Protein AF-A0A918A9Z8-F1 (afdb_monomer)

Radius of gyration: 21.22 Å; Cα contacts (8 Å, |Δi|>4): 107; chains: 1; bounding box: 54×33×70 Å

pLDDT: mean 83.81, std 17.29, range [37.06, 98.44]

Solvent-accessible surface area (backbone atoms only — not comparable to full-atom values): 8402 Å² total; per-residue (Å²): 144,80,78,85,82,82,78,81,80,80,78,70,88,87,60,79,80,64,92,53,77,85,45,96,81,36,72,65,77,75,70,57,82,80,77,78,62,64,67,61,51,75,66,58,36,53,48,42,51,51,51,47,52,50,50,55,53,38,43,72,65,36,41,85,75,62,39,54,30,38,40,44,81,37,87,88,82,73,46,76,46,64,33,41,55,70,55,48,50,47,22,39,52,34,24,65,76,56,30,40,61,62,92,71,80,77,65,84,81,72,63,71,89,36,38,41,41,65,69,54,44,52,55,51,50,53,52,52,51,58,52,62,77,74,108

Structure (mmCIF, N/CA/C/O backbone):
data_AF-A0A918A9Z8-F1
#
_entry.id   AF-A0A918A9Z8-F1
#
loop_
_atom_site.group_PDB
_atom_site.id
_atom_site.type_symbol
_atom_site.label_atom_id
_atom_site.label_alt_id
_atom_site.label_comp_id
_atom_site.label_asym_id
_atom_site.label_entity_id
_atom_site.label_seq_id
_atom_site.pdbx_PDB_ins_code
_atom_site.Cartn_x
_atom_site.Cartn_y
_atom_site.Cartn_z
_atom_site.occupancy
_atom_site.B_iso_or_equiv
_atom_site.auth_seq_id
_atom_site.auth_comp_id
_atom_site.auth_asym_id
_atom_site.auth_atom_id
_atom_site.pdbx_PDB_model_num
ATOM 1 N N . MET A 1 1 ? 37.458 -5.569 -40.915 1.00 38.88 1 MET A N 1
ATOM 2 C CA . MET A 1 1 ? 37.966 -5.811 -39.551 1.00 38.88 1 MET A CA 1
ATOM 3 C C . MET A 1 1 ? 36.901 -5.364 -38.562 1.00 38.88 1 MET A C 1
ATOM 5 O O . MET A 1 1 ? 36.972 -4.251 -38.070 1.00 38.88 1 MET A O 1
ATOM 9 N N . THR A 1 2 ? 35.889 -6.204 -38.338 1.00 46.00 2 THR A N 1
ATOM 10 C CA . THR A 1 2 ? 35.004 -6.202 -37.157 1.00 46.00 2 THR A CA 1
ATOM 11 C C . THR A 1 2 ? 34.218 -7.513 -37.188 1.00 46.00 2 THR A C 1
ATOM 13 O O . THR A 1 2 ? 33.838 -7.947 -38.276 1.00 46.00 2 THR A O 1
ATOM 16 N N . PRO A 1 3 ? 33.921 -8.106 -36.031 1.00 37.22 3 PRO A N 1
ATOM 17 C CA . PRO A 1 3 ? 32.579 -8.618 -35.836 1.00 37.22 3 PRO A CA 1
ATOM 18 C C . PRO A 1 3 ? 31.923 -7.911 -34.652 1.00 37.22 3 PRO A C 1
ATOM 20 O O . PRO A 1 3 ? 32.518 -7.749 -33.586 1.00 37.22 3 PRO A O 1
ATOM 23 N N . LEU A 1 4 ? 30.694 -7.462 -34.895 1.00 41.94 4 LEU A N 1
ATOM 24 C CA . LEU A 1 4 ? 29.767 -6.985 -33.882 1.00 41.94 4 LEU A CA 1
ATOM 25 C C . LEU A 1 4 ? 29.498 -8.123 -32.895 1.00 41.94 4 LEU A C 1
ATOM 27 O O . LEU A 1 4 ? 29.273 -9.271 -33.279 1.00 41.94 4 LEU A O 1
ATOM 31 N N . ARG A 1 5 ? 29.591 -7.786 -31.613 1.00 37.41 5 ARG A N 1
ATOM 32 C CA . ARG A 1 5 ? 29.413 -8.697 -30.490 1.00 37.41 5 ARG A CA 1
ATOM 33 C C . ARG A 1 5 ? 27.921 -9.022 -30.380 1.00 37.41 5 ARG A C 1
ATOM 35 O O . ARG A 1 5 ? 27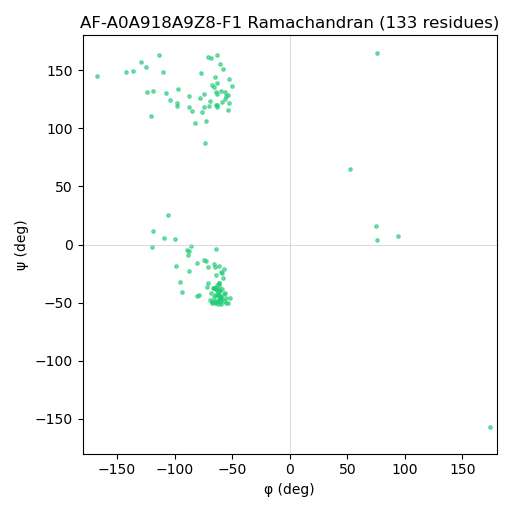.142 -8.172 -29.971 1.00 37.41 5 ARG A O 1
ATOM 42 N N . SER A 1 6 ? 27.537 -10.231 -30.778 1.00 37.44 6 SER A N 1
ATOM 43 C CA . SER A 1 6 ? 26.240 -10.808 -30.421 1.00 37.44 6 SER A CA 1
ATOM 44 C C . SER A 1 6 ? 26.274 -11.127 -28.926 1.00 37.44 6 SER A C 1
ATOM 46 O O . SER A 1 6 ? 27.137 -11.884 -28.473 1.00 37.44 6 SER A O 1
ATOM 48 N N . TYR A 1 7 ? 25.387 -10.501 -28.159 1.00 39.53 7 TYR A N 1
ATOM 49 C CA . TYR A 1 7 ? 25.057 -10.945 -26.812 1.00 39.53 7 TYR A CA 1
ATOM 50 C C . TYR A 1 7 ? 23.776 -11.763 -26.908 1.00 39.53 7 TYR A C 1
ATOM 52 O O . TYR A 1 7 ? 22.771 -11.292 -27.426 1.00 39.53 7 TYR A O 1
ATOM 60 N N . GLY A 1 8 ? 23.883 -13.027 -26.504 1.00 37.06 8 GLY A N 1
ATOM 61 C CA . GLY A 1 8 ? 22.821 -14.013 -26.607 1.00 37.06 8 GLY A CA 1
ATOM 62 C C . GLY A 1 8 ? 21.724 -13.784 -25.577 1.00 37.06 8 GLY A C 1
ATOM 63 O O . GLY A 1 8 ? 22.005 -13.705 -24.380 1.00 37.06 8 GLY A O 1
ATOM 64 N N . 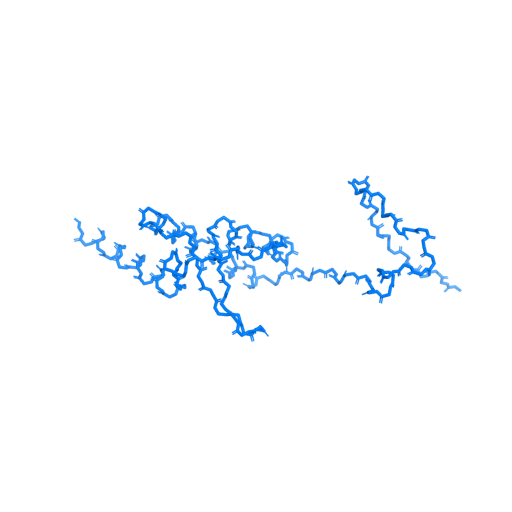GLY A 1 9 ? 20.483 -13.754 -26.060 1.00 38.50 9 GLY A N 1
ATOM 65 C CA . GLY A 1 9 ? 19.305 -14.027 -25.251 1.00 38.50 9 GLY A CA 1
ATOM 66 C C . GLY A 1 9 ? 19.363 -15.471 -24.756 1.00 38.50 9 GLY A C 1
ATOM 67 O O . GLY A 1 9 ? 19.634 -16.400 -25.523 1.00 38.50 9 GLY A O 1
ATOM 68 N N . LYS A 1 10 ? 19.182 -15.662 -23.450 1.00 42.16 10 LYS A N 1
ATOM 69 C CA . LYS A 1 10 ? 19.026 -16.994 -22.868 1.00 42.16 10 LYS A CA 1
ATOM 70 C C . LYS A 1 10 ? 17.683 -17.552 -23.329 1.00 42.16 10 LYS A C 1
ATOM 72 O O . LYS A 1 10 ? 16.651 -16.933 -23.099 1.00 42.16 10 LYS A O 1
ATOM 77 N N . VAL A 1 11 ? 17.712 -18.719 -23.963 1.00 49.12 11 VAL A N 1
ATOM 78 C CA . VAL A 1 11 ? 16.507 -19.490 -24.275 1.00 49.12 11 VAL A CA 1
ATOM 79 C C . VAL A 1 11 ? 15.866 -19.885 -22.944 1.00 49.12 11 VAL A C 1
ATOM 81 O O . VAL A 1 11 ? 16.512 -20.523 -22.115 1.00 49.12 11 VAL A O 1
ATOM 84 N N . LEU A 1 12 ? 14.625 -19.461 -22.705 1.00 54.59 12 LEU A N 1
ATOM 85 C CA . LEU A 1 12 ? 13.837 -19.885 -21.549 1.00 54.59 12 LEU A CA 1
ATOM 86 C C . LEU A 1 12 ? 13.384 -21.334 -21.801 1.00 54.59 12 LEU A C 1
ATOM 88 O O . LEU A 1 12 ? 12.331 -21.574 -22.379 1.00 54.59 12 LEU A O 1
ATOM 92 N N . GLU A 1 13 ? 14.226 -22.299 -21.427 1.00 52.09 13 GLU A N 1
ATOM 93 C CA . GLU A 1 13 ? 14.089 -23.734 -21.746 1.00 52.09 13 GLU A CA 1
ATOM 94 C C . GLU A 1 13 ? 12.845 -24.433 -21.146 1.00 52.09 13 GLU A C 1
ATOM 96 O O . GLU A 1 13 ? 12.614 -25.598 -21.459 1.00 52.09 13 GLU A O 1
ATOM 101 N N . ASP A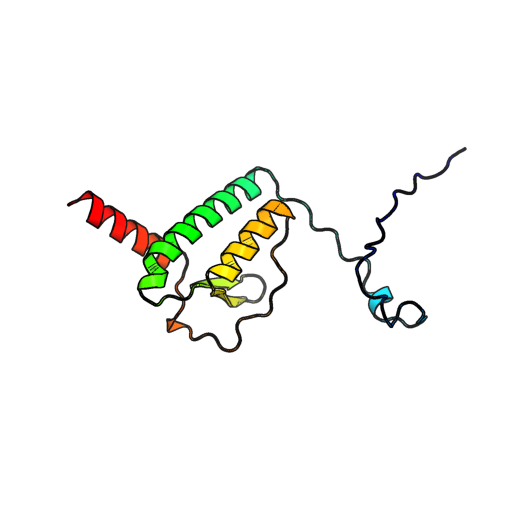 1 14 ? 12.031 -23.748 -20.334 1.00 57.22 14 ASP A N 1
ATOM 102 C CA . ASP A 1 14 ? 10.889 -24.332 -19.600 1.00 57.22 14 ASP A CA 1
ATOM 103 C C . ASP A 1 14 ? 9.519 -23.721 -19.967 1.00 57.22 14 ASP A C 1
ATOM 105 O O . ASP A 1 14 ? 8.516 -23.944 -19.291 1.00 57.22 14 ASP A O 1
ATOM 109 N N . VAL A 1 15 ? 9.450 -22.931 -21.045 1.00 66.69 15 VAL A N 1
ATOM 110 C CA . VAL A 1 15 ? 8.179 -22.386 -21.551 1.00 66.69 15 VAL A CA 1
ATOM 111 C C . VAL A 1 15 ? 7.674 -23.274 -22.694 1.00 66.69 15 VAL A C 1
ATOM 113 O O . VAL A 1 15 ? 8.464 -23.630 -23.576 1.00 66.69 15 VAL A O 1
ATOM 116 N N . PRO A 1 16 ? 6.377 -23.650 -22.722 1.00 80.81 16 PRO A N 1
ATOM 117 C CA . PRO A 1 16 ? 5.790 -24.323 -23.874 1.00 80.81 16 PRO A CA 1
ATOM 118 C C . PRO A 1 16 ? 6.110 -23.565 -25.162 1.00 80.81 16 PRO A C 1
ATOM 120 O O . PRO A 1 16 ? 6.015 -22.339 -25.198 1.00 80.81 16 PRO A O 1
ATOM 123 N N . ARG A 1 17 ? 6.490 -24.297 -26.219 1.00 79.88 17 ARG A N 1
ATOM 124 C CA . ARG A 1 17 ? 6.751 -23.695 -27.532 1.00 79.88 17 ARG A CA 1
ATOM 125 C C . ARG A 1 17 ? 5.532 -22.879 -27.951 1.00 79.88 17 ARG A C 1
ATOM 127 O O . ARG A 1 17 ? 4.422 -23.414 -27.952 1.00 79.88 17 ARG A O 1
ATOM 134 N N . ASP A 1 18 ? 5.772 -21.627 -28.326 1.00 77.88 18 ASP A N 1
ATOM 135 C CA . ASP A 1 18 ? 4.742 -20.745 -28.860 1.00 77.88 18 ASP A CA 1
ATOM 136 C C . ASP A 1 18 ? 4.026 -21.439 -30.039 1.00 77.88 18 ASP A C 1
ATOM 138 O O . ASP A 1 18 ? 4.693 -21.853 -30.998 1.00 77.88 18 ASP A O 1
ATOM 142 N N . PRO A 1 19 ? 2.693 -21.624 -29.977 1.00 83.19 19 PRO A N 1
ATOM 143 C CA . PRO A 1 19 ? 1.927 -22.242 -31.055 1.00 83.19 19 PRO A CA 1
ATOM 144 C C . PRO A 1 19 ? 1.994 -21.469 -32.383 1.00 83.19 19 PRO A C 1
ATOM 146 O O . PRO A 1 19 ? 1.712 -22.069 -33.420 1.00 83.19 19 PRO A O 1
ATOM 149 N N . PHE A 1 20 ? 2.386 -20.191 -32.367 1.00 79.56 20 PHE A N 1
ATOM 150 C CA . PHE A 1 20 ? 2.529 -19.331 -33.545 1.00 79.56 20 PHE A CA 1
ATOM 151 C C . PHE A 1 20 ? 3.978 -19.196 -34.040 1.00 79.56 20 PHE A C 1
ATOM 153 O O . PHE A 1 20 ? 4.223 -18.487 -35.008 1.00 79.56 20 PHE A O 1
ATOM 160 N N . ALA A 1 21 ? 4.942 -19.921 -33.455 1.00 80.31 21 ALA A N 1
ATOM 161 C CA . ALA A 1 21 ? 6.374 -19.778 -33.766 1.00 80.31 21 ALA A CA 1
ATOM 162 C C . ALA A 1 21 ? 6.763 -19.988 -35.247 1.00 80.31 21 ALA A C 1
ATOM 164 O O . ALA A 1 21 ? 7.843 -19.570 -35.661 1.00 80.31 21 ALA A O 1
ATOM 165 N N . ASP A 1 22 ? 5.930 -20.680 -36.029 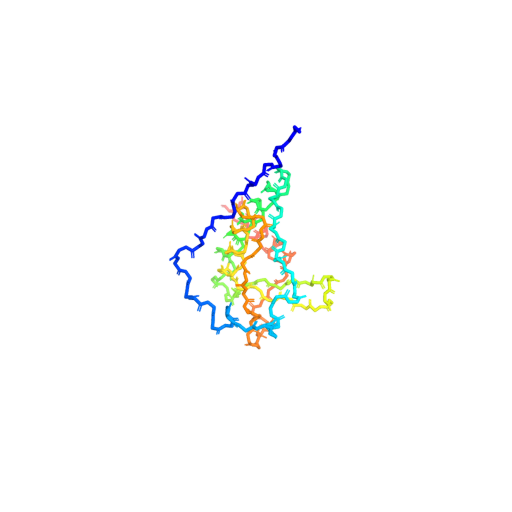1.00 81.62 22 ASP A N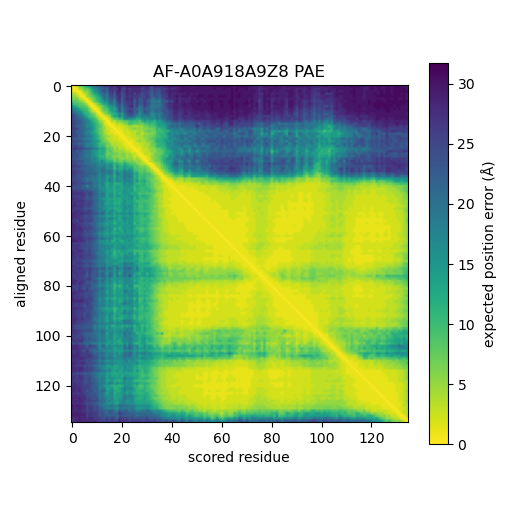 1
ATOM 166 C CA . ASP A 1 22 ? 6.156 -20.942 -37.457 1.00 81.62 22 ASP A CA 1
ATOM 167 C C . ASP A 1 22 ? 5.197 -20.146 -38.371 1.00 81.62 22 ASP A C 1
ATOM 169 O O . ASP A 1 22 ? 5.182 -20.375 -39.583 1.00 81.62 22 ASP A O 1
ATOM 173 N N . ASP A 1 23 ? 4.380 -19.245 -37.812 1.00 83.06 23 ASP A N 1
ATOM 174 C CA . ASP A 1 23 ? 3.410 -18.450 -38.565 1.00 83.06 23 ASP A CA 1
ATOM 175 C C . ASP A 1 23 ? 4.082 -17.191 -39.154 1.00 83.06 23 ASP A C 1
ATOM 177 O O . ASP A 1 23 ? 4.532 -16.321 -38.405 1.00 83.06 23 ASP A O 1
ATOM 181 N N . PRO A 1 24 ? 4.186 -17.058 -40.491 1.00 79.56 24 PRO A N 1
ATOM 182 C CA . PRO A 1 24 ? 4.741 -15.858 -41.117 1.00 79.56 24 PRO A CA 1
ATOM 183 C C . PRO A 1 24 ? 3.883 -14.602 -40.897 1.00 79.56 24 PRO A C 1
ATOM 185 O O . PRO A 1 24 ? 4.392 -13.499 -41.097 1.00 79.56 24 PRO A O 1
ATOM 188 N N . ASP A 1 25 ? 2.618 -14.765 -40.500 1.00 83.38 25 ASP A N 1
ATOM 189 C CA . ASP A 1 25 ? 1.684 -13.699 -40.138 1.00 83.38 25 ASP A CA 1
ATOM 190 C C . ASP A 1 25 ? 1.469 -13.633 -38.608 1.00 83.38 25 ASP A C 1
ATOM 192 O O . ASP A 1 25 ? 0.429 -13.153 -38.149 1.00 83.38 25 ASP A O 1
ATOM 196 N N . ASP A 1 26 ? 2.442 -14.103 -37.810 1.00 78.69 26 ASP A N 1
ATOM 197 C CA . ASP A 1 26 ? 2.376 -14.079 -36.346 1.00 78.69 26 ASP A CA 1
ATOM 198 C C . ASP A 1 26 ? 2.081 -12.657 -35.819 1.00 78.69 26 ASP A C 1
ATOM 200 O O . ASP A 1 26 ? 2.906 -11.743 -35.967 1.00 78.69 26 ASP A O 1
ATOM 204 N N . PRO A 1 27 ? 0.922 -12.446 -35.166 1.00 73.38 27 PRO A N 1
ATOM 205 C CA . PRO A 1 27 ? 0.558 -11.139 -34.641 1.00 73.38 27 PRO A CA 1
ATOM 206 C C . PRO A 1 27 ? 1.509 -10.661 -33.534 1.00 73.38 27 PRO A C 1
ATOM 208 O O . PRO A 1 27 ? 1.665 -9.451 -33.364 1.00 73.38 27 PRO A O 1
ATOM 211 N N . SER A 1 28 ? 2.169 -11.573 -32.810 1.00 73.88 28 SER A N 1
ATOM 212 C CA . SER A 1 28 ? 3.102 -11.241 -31.724 1.00 73.88 28 SER A CA 1
ATOM 213 C C . SER A 1 28 ? 4.408 -10.652 -32.258 1.00 73.88 28 SER A C 1
ATOM 215 O O . SER A 1 28 ? 4.928 -9.690 -31.694 1.00 73.88 28 SER A O 1
ATOM 217 N N . SER A 1 29 ? 4.892 -11.142 -33.403 1.00 69.75 29 SER A N 1
ATOM 218 C CA . SER A 1 29 ? 6.079 -10.621 -34.095 1.00 69.75 29 SER A CA 1
ATOM 219 C C . SER A 1 29 ? 5.965 -9.135 -34.476 1.00 69.75 29 SER A C 1
ATOM 221 O O . SER A 1 29 ? 6.979 -8.445 -34.594 1.00 69.75 29 SER A O 1
ATOM 223 N N . ALA A 1 30 ? 4.745 -8.606 -34.633 1.00 69.56 30 ALA A N 1
ATOM 224 C CA . ALA A 1 30 ? 4.499 -7.187 -34.897 1.00 69.56 30 ALA A CA 1
ATOM 225 C C . ALA A 1 30 ? 4.551 -6.296 -33.638 1.00 69.56 30 ALA A C 1
ATOM 227 O O . ALA A 1 30 ? 4.655 -5.075 -33.772 1.00 69.56 30 ALA A O 1
ATOM 228 N N . MET A 1 31 ? 4.474 -6.876 -32.433 1.00 64.00 31 MET A N 1
ATOM 229 C CA . MET A 1 31 ? 4.407 -6.132 -31.166 1.00 64.00 31 MET A CA 1
ATOM 230 C C . MET A 1 31 ? 5.783 -5.772 -30.571 1.00 64.00 31 MET A C 1
ATOM 232 O O . MET A 1 31 ? 5.831 -4.996 -29.621 1.00 64.00 31 MET A O 1
ATOM 236 N N . GLY A 1 32 ? 6.889 -6.242 -31.166 1.00 59.31 32 GLY A N 1
ATOM 237 C CA . GLY A 1 32 ? 8.256 -5.985 -30.689 1.00 59.31 32 GLY A CA 1
ATOM 238 C C . GLY A 1 32 ? 8.641 -6.815 -29.456 1.00 59.31 32 GLY A C 1
ATOM 239 O O . GLY A 1 32 ? 7.785 -7.409 -28.804 1.00 59.31 32 GLY A O 1
ATOM 240 N N . GLU A 1 33 ? 9.941 -6.894 -29.144 1.00 60.56 33 GLU A N 1
ATOM 241 C CA . GLU A 1 33 ? 10.394 -7.498 -27.881 1.00 60.56 33 GLU A CA 1
ATOM 242 C C . GLU A 1 33 ? 9.879 -6.649 -26.707 1.00 60.56 33 GLU A C 1
ATOM 244 O O . GLU A 1 33 ? 9.991 -5.423 -26.731 1.00 60.56 33 GLU 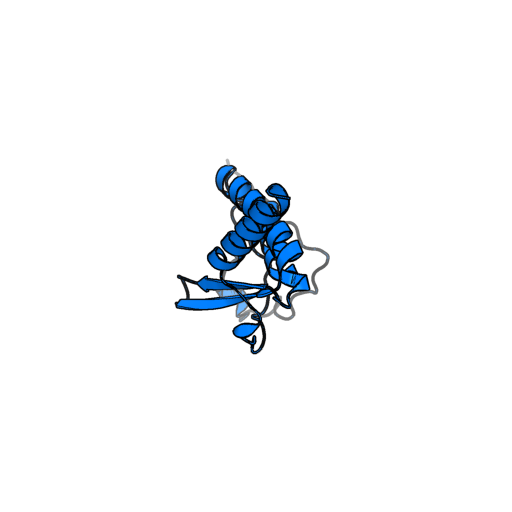A O 1
ATOM 249 N N . LEU A 1 34 ? 9.278 -7.301 -25.704 1.00 60.25 34 LEU A N 1
ATOM 250 C CA . LEU A 1 34 ? 8.857 -6.642 -24.467 1.00 60.25 34 LEU A CA 1
ATOM 251 C C . LEU A 1 34 ? 10.096 -6.020 -23.818 1.00 60.25 34 LEU A C 1
ATOM 253 O O . LEU A 1 34 ? 11.059 -6.737 -23.557 1.00 60.25 34 LEU A O 1
ATOM 257 N N . ASP A 1 35 ? 10.065 -4.709 -23.582 1.00 58.22 35 ASP A N 1
ATOM 258 C CA . ASP A 1 35 ? 11.183 -3.988 -22.975 1.00 58.22 35 ASP A CA 1
ATOM 259 C C . ASP A 1 35 ? 11.524 -4.637 -21.621 1.00 58.22 35 ASP A C 1
ATOM 261 O O . ASP A 1 35 ? 10.645 -4.841 -20.771 1.00 58.22 35 ASP A O 1
ATOM 265 N N . ASP A 1 36 ? 12.786 -5.028 -21.441 1.00 62.34 36 ASP A N 1
ATOM 266 C CA . ASP A 1 36 ? 13.257 -5.566 -20.168 1.00 62.34 36 ASP A CA 1
ATOM 267 C C . ASP A 1 36 ? 13.125 -4.453 -19.123 1.00 62.34 36 ASP A C 1
ATOM 269 O O . ASP A 1 36 ? 13.727 -3.389 -19.264 1.00 62.34 36 ASP A O 1
ATOM 273 N N . ALA A 1 37 ? 12.315 -4.682 -18.084 1.00 68.69 37 ALA A N 1
ATOM 274 C CA . ALA A 1 37 ? 12.086 -3.678 -17.050 1.00 68.69 37 ALA A CA 1
ATOM 275 C C . ALA A 1 37 ? 13.420 -3.221 -16.443 1.00 68.69 37 ALA A C 1
ATOM 277 O O . ALA A 1 37 ? 14.231 -4.046 -16.004 1.00 68.69 37 ALA A O 1
ATOM 278 N N . GLU A 1 38 ? 13.645 -1.906 -16.416 1.00 77.56 38 GLU A N 1
ATOM 279 C CA . GLU A 1 38 ? 14.837 -1.356 -15.786 1.00 77.56 38 GLU A CA 1
ATOM 280 C C . GLU A 1 38 ? 14.792 -1.630 -14.273 1.00 77.56 38 GLU A C 1
ATOM 282 O O . GLU A 1 38 ? 13.751 -1.464 -13.632 1.00 77.56 38 GLU A O 1
ATOM 287 N N . PRO A 1 39 ? 15.906 -2.073 -13.667 1.00 82.31 39 PRO A N 1
ATOM 288 C CA . PRO A 1 39 ? 15.956 -2.265 -12.228 1.00 82.31 39 PRO A CA 1
ATOM 289 C C . PRO A 1 39 ? 15.795 -0.925 -11.502 1.00 82.31 39 PRO A C 1
ATOM 291 O O . PRO A 1 39 ? 16.346 0.087 -11.939 1.00 82.31 39 P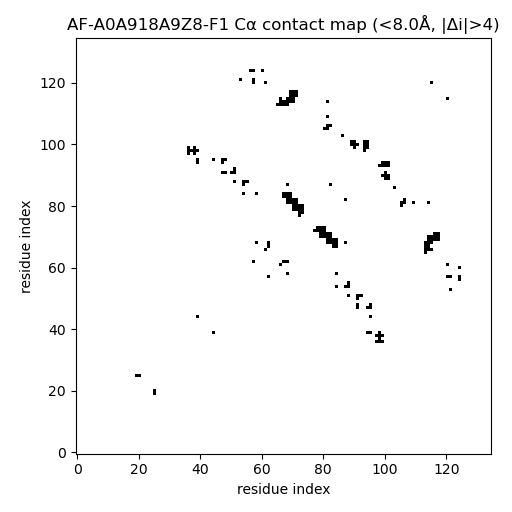RO A O 1
ATOM 294 N N . LEU A 1 40 ? 15.118 -0.949 -10.348 1.00 89.12 40 LEU A N 1
ATOM 295 C CA . LEU A 1 40 ? 14.989 0.220 -9.476 1.00 89.12 40 LEU A CA 1
ATOM 296 C C . LEU A 1 40 ? 16.358 0.824 -9.148 1.00 89.12 40 LEU A C 1
ATOM 298 O O . LEU A 1 40 ? 17.336 0.112 -8.872 1.00 89.12 40 LEU A O 1
ATOM 302 N N . THR A 1 41 ? 16.408 2.150 -9.078 1.00 94.38 41 THR A N 1
ATOM 303 C CA . THR A 1 41 ? 17.525 2.849 -8.449 1.00 94.38 41 THR A CA 1
ATOM 304 C C . THR A 1 41 ? 17.607 2.499 -6.959 1.00 94.38 41 THR A C 1
ATOM 306 O O . THR A 1 41 ? 16.663 1.996 -6.350 1.00 94.38 41 THR A O 1
ATOM 309 N N . ALA A 1 42 ? 18.754 2.776 -6.331 1.00 94.12 42 ALA A N 1
ATOM 310 C CA . ALA A 1 42 ? 18.931 2.502 -4.903 1.00 94.12 42 ALA A CA 1
ATOM 311 C C . ALA A 1 42 ? 17.895 3.235 -4.028 1.00 94.12 42 ALA A C 1
ATOM 313 O O . ALA A 1 42 ? 17.393 2.648 -3.077 1.00 94.12 42 ALA A O 1
ATOM 314 N N . ALA A 1 43 ? 17.551 4.478 -4.382 1.00 95.94 43 ALA A N 1
ATOM 315 C CA . ALA A 1 43 ? 16.563 5.268 -3.653 1.00 95.94 43 ALA A CA 1
ATOM 316 C C . ALA A 1 43 ? 15.151 4.679 -3.789 1.00 95.94 43 ALA A C 1
ATOM 318 O O . ALA A 1 43 ? 14.507 4.423 -2.779 1.00 95.94 43 ALA A O 1
ATOM 319 N N . GLU A 1 44 ? 14.711 4.371 -5.013 1.00 95.56 44 GLU A N 1
ATOM 320 C CA . GLU A 1 44 ? 13.394 3.755 -5.247 1.00 95.56 44 GLU A CA 1
ATOM 321 C C . GLU A 1 44 ? 13.281 2.384 -4.570 1.00 95.56 44 GLU A C 1
ATOM 323 O O . GLU A 1 44 ? 12.232 2.013 -4.050 1.00 95.56 44 GLU A O 1
ATOM 328 N N . ARG A 1 45 ? 14.379 1.621 -4.536 1.00 95.75 45 ARG A N 1
ATOM 329 C CA . ARG A 1 45 ? 14.423 0.347 -3.819 1.00 95.75 45 ARG A CA 1
ATOM 330 C C . ARG A 1 45 ? 14.266 0.531 -2.307 1.00 95.75 45 ARG A C 1
ATOM 332 O O . ARG A 1 45 ? 13.550 -0.255 -1.694 1.00 95.75 45 ARG A O 1
ATOM 339 N N . ASP A 1 46 ? 14.934 1.516 -1.709 1.00 97.25 46 ASP A N 1
ATOM 340 C CA . ASP A 1 46 ? 14.805 1.817 -0.275 1.00 97.25 46 ASP A CA 1
ATOM 341 C C . ASP A 1 46 ? 13.386 2.302 0.080 1.00 97.25 46 ASP A C 1
ATOM 343 O O . ASP A 1 46 ? 12.841 1.916 1.119 1.00 97.25 46 ASP A O 1
ATOM 347 N N . GLU A 1 47 ? 12.760 3.085 -0.803 1.00 97.12 47 GLU A N 1
ATOM 348 C CA . GLU A 1 47 ? 11.353 3.490 -0.687 1.00 97.12 47 GLU A CA 1
ATOM 349 C C . GLU A 1 47 ? 10.428 2.267 -0.731 1.00 97.12 47 GLU A C 1
ATOM 351 O O . GLU A 1 47 ? 9.677 2.039 0.214 1.00 97.12 47 GLU A O 1
ATOM 356 N N . ALA A 1 48 ? 10.571 1.389 -1.729 1.00 96.06 48 ALA A N 1
ATOM 357 C CA . ALA A 1 48 ? 9.757 0.176 -1.839 1.00 96.06 48 ALA A CA 1
ATOM 358 C C . ALA A 1 48 ? 9.932 -0.786 -0.646 1.00 96.06 48 ALA A C 1
ATOM 360 O O . ALA A 1 48 ? 8.990 -1.476 -0.252 1.00 96.06 48 ALA A O 1
ATOM 361 N N . ILE A 1 49 ? 11.130 -0.851 -0.051 1.00 97.94 49 ILE A N 1
ATOM 362 C CA . ILE A 1 49 ? 11.382 -1.630 1.174 1.00 97.94 49 ILE A CA 1
ATOM 363 C C . ILE A 1 49 ? 10.654 -1.013 2.370 1.00 97.94 49 ILE A C 1
ATOM 365 O O . ILE A 1 49 ? 10.084 -1.748 3.179 1.00 97.94 49 ILE A O 1
ATOM 369 N N . THR A 1 50 ? 10.673 0.315 2.483 1.00 98.25 50 THR A N 1
ATOM 370 C CA . THR A 1 50 ? 9.924 1.042 3.516 1.00 98.25 50 THR A CA 1
ATOM 371 C C . THR A 1 50 ? 8.427 0.795 3.365 1.00 98.25 50 THR A C 1
ATOM 373 O O . THR A 1 50 ? 7.782 0.391 4.329 1.00 98.25 50 THR A O 1
ATOM 376 N N . ASP A 1 51 ? 7.899 0.919 2.149 1.00 97.81 51 ASP A N 1
ATOM 377 C CA . ASP A 1 51 ? 6.486 0.676 1.860 1.00 97.81 51 ASP A CA 1
ATOM 378 C C . ASP A 1 51 ? 6.086 -0.771 2.163 1.00 97.81 51 ASP A C 1
ATOM 380 O O . ASP A 1 51 ? 5.023 -1.027 2.725 1.00 97.81 51 ASP A O 1
ATOM 384 N N . LEU A 1 52 ? 6.955 -1.739 1.852 1.00 98.25 52 LEU A N 1
ATOM 385 C CA . LEU A 1 52 ? 6.723 -3.141 2.193 1.00 98.25 52 LEU A CA 1
ATOM 386 C C . LEU A 1 52 ? 6.645 -3.348 3.710 1.00 98.25 52 LEU A C 1
ATOM 388 O O . LEU A 1 52 ? 5.806 -4.119 4.173 1.00 98.25 52 LEU A O 1
ATOM 392 N N . ALA A 1 53 ? 7.501 -2.677 4.480 1.00 98.25 53 ALA A N 1
ATOM 393 C CA . ALA A 1 53 ? 7.456 -2.739 5.936 1.00 98.25 53 ALA A CA 1
ATOM 394 C C . ALA A 1 53 ? 6.165 -2.110 6.489 1.00 98.25 53 ALA A C 1
ATOM 396 O O . ALA A 1 53 ? 5.509 -2.732 7.326 1.00 98.25 53 ALA A O 1
ATOM 397 N N . ASP A 1 54 ? 5.769 -0.941 5.979 1.00 98.25 54 ASP A N 1
ATOM 398 C CA . ASP A 1 54 ? 4.514 -0.269 6.333 1.00 98.25 54 ASP A CA 1
ATOM 399 C C . ASP A 1 54 ? 3.305 -1.179 6.057 1.00 98.25 54 ASP A C 1
ATOM 401 O O . ASP A 1 54 ? 2.480 -1.398 6.943 1.00 98.25 54 ASP A O 1
ATOM 405 N N . VAL A 1 55 ? 3.230 -1.793 4.870 1.00 98.31 55 VAL A N 1
ATOM 406 C CA . VAL A 1 55 ? 2.129 -2.694 4.482 1.00 98.31 55 VAL A CA 1
ATOM 407 C C . VAL A 1 55 ? 2.018 -3.909 5.406 1.00 98.31 55 VAL A C 1
ATOM 409 O O . VAL A 1 55 ? 0.907 -4.302 5.763 1.00 98.31 55 VAL A O 1
ATOM 412 N N . GLU A 1 56 ? 3.136 -4.507 5.824 1.00 98.25 56 GLU A N 1
ATOM 413 C CA . GLU A 1 56 ? 3.116 -5.639 6.765 1.00 98.25 56 GLU A CA 1
ATOM 414 C C . GLU A 1 56 ? 2.582 -5.202 8.145 1.00 98.25 56 GLU A C 1
ATOM 416 O O . GLU A 1 56 ? 1.812 -5.935 8.774 1.00 98.25 56 GLU A O 1
ATOM 421 N N . VAL A 1 57 ? 2.914 -3.985 8.595 1.00 98.12 57 VAL A N 1
ATOM 422 C CA . VAL A 1 57 ? 2.349 -3.409 9.826 1.00 98.12 57 VAL A CA 1
ATOM 423 C C . VAL A 1 57 ? 0.855 -3.132 9.659 1.00 98.12 57 VAL A C 1
ATOM 425 O O . VAL A 1 57 ? 0.066 -3.564 10.503 1.00 98.12 57 VAL A O 1
ATOM 428 N N . PHE A 1 58 ? 0.447 -2.477 8.568 1.00 98.44 58 PHE A N 1
ATOM 429 C CA . PHE A 1 58 ? -0.956 -2.168 8.276 1.00 98.44 58 PHE A CA 1
ATOM 430 C C . PHE A 1 58 ? -1.806 -3.433 8.288 1.00 98.44 58 PHE A C 1
ATOM 432 O O . PHE A 1 58 ? -2.799 -3.496 9.014 1.00 98.44 58 PHE A O 1
ATOM 439 N N . ARG A 1 59 ? -1.367 -4.469 7.564 1.00 98.25 59 ARG A N 1
ATOM 440 C CA . ARG A 1 59 ? -2.015 -5.782 7.539 1.00 98.25 59 ARG A CA 1
ATOM 441 C C . ARG A 1 59 ? -2.188 -6.336 8.949 1.00 98.25 59 ARG A C 1
ATOM 443 O O . ARG A 1 59 ? -3.295 -6.716 9.315 1.00 98.25 59 ARG A O 1
ATOM 450 N N . SER A 1 60 ? -1.123 -6.349 9.754 1.00 97.94 60 SER A N 1
ATOM 451 C CA . SER A 1 60 ? -1.161 -6.943 11.099 1.00 97.94 60 SER A CA 1
ATOM 452 C C . SER A 1 60 ? -2.219 -6.319 12.018 1.00 97.94 60 SER A C 1
ATOM 454 O O . SER A 1 60 ? -2.757 -7.001 12.891 1.00 97.94 60 SER A O 1
ATOM 456 N N . VAL A 1 61 ? -2.536 -5.039 11.802 1.00 97.62 61 VAL A N 1
ATOM 457 C CA . VAL A 1 61 ? -3.493 -4.275 12.604 1.00 97.62 61 VAL A CA 1
ATOM 458 C C . VAL A 1 61 ? -4.902 -4.307 12.003 1.00 97.62 61 VAL A C 1
ATOM 460 O O . VAL A 1 61 ? -5.877 -4.439 12.743 1.00 97.62 61 VAL A O 1
ATOM 463 N N . LEU A 1 62 ? -5.026 -4.206 10.677 1.00 98.19 62 LEU A N 1
ATOM 464 C CA . LEU A 1 62 ? -6.298 -3.992 9.977 1.00 98.19 62 LEU A CA 1
ATOM 465 C C . LEU A 1 62 ? -6.954 -5.281 9.469 1.00 98.19 62 LEU A C 1
ATOM 467 O O . LEU A 1 62 ? -8.181 -5.368 9.477 1.00 98.19 62 LEU A O 1
ATOM 471 N N . GLU A 1 63 ? -6.178 -6.300 9.089 1.00 97.62 63 GLU A N 1
ATOM 472 C CA . GLU A 1 63 ? -6.715 -7.601 8.654 1.00 97.62 63 GLU A CA 1
ATOM 473 C C . GLU A 1 63 ? -7.622 -8.234 9.735 1.00 97.62 63 GLU A C 1
ATOM 475 O O . GLU A 1 63 ? -8.731 -8.661 9.404 1.00 97.62 63 GLU A O 1
ATOM 480 N N . PRO A 1 64 ? -7.282 -8.200 11.046 1.00 97.31 64 PRO A N 1
ATOM 481 C CA . PRO A 1 64 ? -8.186 -8.667 12.103 1.00 97.31 64 PRO A CA 1
ATOM 482 C C . PRO A 1 64 ? -9.481 -7.852 12.254 1.00 97.31 64 PRO A C 1
ATOM 484 O O . PRO A 1 64 ? -10.435 -8.347 12.852 1.00 97.31 64 PRO A O 1
ATOM 487 N N . GLN A 1 65 ? -9.520 -6.614 11.748 1.00 96.19 65 GLN A N 1
ATOM 488 C CA . GLN A 1 65 ? -10.715 -5.760 11.751 1.00 96.19 65 GLN A CA 1
ATOM 489 C C . GLN A 1 65 ? -11.623 -6.013 10.536 1.00 96.19 65 GLN A C 1
ATOM 491 O O . GLN A 1 65 ? -12.685 -5.402 10.439 1.00 96.19 65 GLN A O 1
ATOM 496 N N . GLY A 1 66 ? -11.229 -6.917 9.631 1.00 96.50 66 GLY A N 1
ATOM 497 C CA . GLY A 1 66 ? -11.984 -7.267 8.427 1.00 96.50 66 GLY A CA 1
ATOM 498 C C . GLY A 1 66 ? -11.582 -6.494 7.170 1.00 96.50 66 GLY A C 1
ATOM 499 O O . GLY A 1 66 ? -12.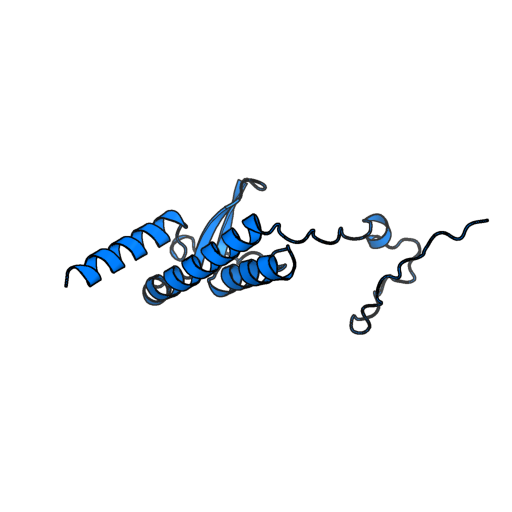244 -6.648 6.152 1.00 96.50 66 GLY A O 1
ATOM 500 N N . VAL A 1 67 ? -10.514 -5.691 7.213 1.00 97.88 67 VAL A N 1
ATOM 501 C CA . VAL A 1 67 ? -9.994 -5.003 6.021 1.00 97.88 67 VAL A CA 1
ATOM 502 C C . VAL A 1 67 ? -9.190 -5.991 5.174 1.00 97.88 67 VAL A C 1
ATOM 504 O O . VAL A 1 67 ? -8.251 -6.616 5.673 1.00 97.88 67 VAL A O 1
ATOM 507 N N . LEU A 1 68 ? -9.528 -6.117 3.892 1.00 96.38 68 LEU A N 1
ATOM 508 C CA . LEU A 1 68 ? -8.905 -7.062 2.957 1.00 96.38 68 LEU A CA 1
ATOM 509 C C . LEU A 1 68 ? -7.653 -6.506 2.269 1.00 96.38 68 LEU A C 1
ATOM 511 O O . LEU A 1 68 ? -6.786 -7.274 1.841 1.00 96.38 68 LEU A O 1
ATOM 515 N N . GLY A 1 69 ? -7.522 -5.182 2.200 1.00 96.81 69 GLY A N 1
ATOM 516 C CA . GLY A 1 69 ? -6.386 -4.554 1.546 1.00 96.81 69 GLY A CA 1
ATOM 517 C C . GLY A 1 69 ? -6.476 -3.039 1.439 1.00 96.81 69 GLY A C 1
ATOM 518 O O . GLY A 1 69 ? -7.199 -2.377 2.190 1.00 96.81 69 GLY A O 1
ATOM 519 N N . LEU A 1 70 ? -5.738 -2.495 0.471 1.00 97.31 70 LEU A N 1
ATOM 520 C CA . LEU A 1 70 ? -5.702 -1.064 0.186 1.00 97.31 70 LEU A CA 1
ATOM 521 C C . LEU A 1 70 ? -6.375 -0.719 -1.141 1.00 97.31 70 LEU A C 1
ATOM 523 O O . LEU A 1 70 ? -6.309 -1.485 -2.100 1.00 97.31 70 LEU A O 1
ATOM 527 N N . VAL A 1 71 ? -6.959 0.475 -1.203 1.00 96.19 71 VAL A N 1
ATOM 528 C CA . VAL A 1 71 ? -7.393 1.117 -2.447 1.00 96.19 71 VAL A CA 1
ATOM 529 C C . VAL A 1 71 ? -6.454 2.275 -2.783 1.00 96.19 71 VAL A C 1
ATOM 531 O O . VAL A 1 71 ? -6.158 3.108 -1.925 1.00 96.19 71 VAL A O 1
ATOM 534 N N . LEU A 1 72 ? -5.972 2.316 -4.027 1.00 93.50 72 LEU A N 1
ATOM 535 C CA . LEU A 1 72 ? -5.081 3.357 -4.541 1.00 93.50 72 LEU A CA 1
ATOM 536 C C . LEU A 1 72 ? -5.685 4.003 -5.789 1.00 93.50 72 LEU A C 1
ATOM 538 O O . LEU A 1 72 ? -6.085 3.305 -6.721 1.00 93.50 72 LEU A O 1
ATOM 542 N N . ASP A 1 73 ? -5.712 5.334 -5.834 1.00 93.00 73 ASP A N 1
ATOM 543 C CA . ASP A 1 73 ? -6.087 6.071 -7.041 1.00 93.00 73 ASP A CA 1
ATOM 544 C C . ASP A 1 73 ? -4.935 6.017 -8.057 1.00 93.00 73 ASP A C 1
ATOM 546 O O . ASP A 1 73 ? -3.831 6.504 -7.798 1.00 93.00 73 ASP A O 1
ATOM 550 N N . CYS A 1 74 ? -5.179 5.430 -9.229 1.00 88.12 74 CYS A N 1
ATOM 551 C CA . CYS A 1 74 ? -4.176 5.340 -10.280 1.00 88.12 74 CYS A CA 1
ATOM 552 C C . CYS A 1 74 ? -4.222 6.597 -11.171 1.00 88.12 74 CYS A C 1
ATOM 554 O O . CYS A 1 74 ? -5.226 6.836 -11.849 1.00 88.12 74 CYS A O 1
ATOM 556 N N . PRO A 1 75 ? -3.142 7.399 -11.241 1.00 85.75 75 PRO A N 1
ATOM 557 C CA . PRO A 1 75 ? -3.126 8.612 -12.058 1.00 85.75 75 PRO A CA 1
ATOM 558 C C . PRO A 1 75 ? -3.088 8.328 -13.566 1.00 85.75 75 PRO A C 1
ATOM 560 O O . PRO A 1 75 ? -3.408 9.215 -14.356 1.00 85.75 75 PRO A O 1
ATOM 563 N N . GLU A 1 76 ? -2.690 7.121 -13.974 1.00 83.81 76 GLU A N 1
ATOM 564 C CA . GLU A 1 76 ? -2.534 6.752 -15.385 1.00 83.81 76 GLU A CA 1
ATOM 565 C C . GLU A 1 76 ? -3.872 6.400 -16.045 1.00 83.81 76 GLU A C 1
ATOM 567 O O . GLU A 1 76 ? -4.151 6.862 -17.151 1.00 83.81 76 GLU A O 1
ATOM 572 N N . CYS A 1 77 ? -4.718 5.619 -15.367 1.00 89.69 77 CYS A N 1
ATOM 573 C CA . CYS A 1 77 ? -6.046 5.251 -15.868 1.00 89.69 77 CYS A CA 1
ATOM 574 C C . CYS A 1 77 ? -7.179 6.113 -15.283 1.00 89.69 77 CYS A C 1
ATOM 576 O O . CYS A 1 77 ? -8.254 6.178 -15.875 1.00 89.69 77 CYS A O 1
ATOM 578 N N . GLY A 1 78 ? -6.943 6.808 -14.163 1.00 90.06 78 GLY A N 1
ATOM 579 C CA . GLY A 1 78 ? -7.954 7.607 -13.466 1.00 90.06 78 GLY A CA 1
ATOM 580 C C . GLY A 1 78 ? -8.975 6.780 -12.677 1.00 90.06 78 GLY A C 1
ATOM 581 O O . GLY A 1 78 ? -10.033 7.303 -12.329 1.00 90.06 78 GLY A O 1
ATOM 582 N N . GLU A 1 79 ? -8.680 5.505 -12.416 1.00 90.62 79 GLU A N 1
ATOM 583 C CA . GLU A 1 79 ? -9.538 4.568 -11.688 1.00 90.62 79 GLU A CA 1
ATOM 584 C C . GLU A 1 79 ? -8.908 4.153 -10.349 1.00 90.62 79 GLU A C 1
ATOM 586 O O . GLU A 1 79 ? -7.710 4.324 -10.115 1.00 90.62 79 GLU A O 1
ATOM 591 N N . GLN A 1 80 ? -9.734 3.595 -9.464 1.00 91.88 80 GLN A N 1
ATOM 592 C CA . GLN A 1 80 ? -9.291 3.038 -8.189 1.00 91.88 80 GLN A CA 1
ATOM 593 C C . GLN A 1 80 ? -8.870 1.583 -8.356 1.00 91.88 80 GLN A C 1
ATOM 595 O O . GLN A 1 80 ? -9.629 0.760 -8.868 1.00 91.88 80 GLN A O 1
ATOM 600 N N . HIS A 1 81 ? -7.664 1.265 -7.897 1.00 91.25 81 HIS A N 1
ATOM 601 C CA . HIS A 1 81 ? -7.132 -0.089 -7.881 1.00 91.25 81 HIS A CA 1
ATOM 602 C C . HIS A 1 81 ? -7.188 -0.652 -6.464 1.00 91.25 81 HIS A C 1
ATOM 604 O O . HIS A 1 81 ? -6.642 -0.070 -5.527 1.00 91.25 81 HIS A O 1
ATOM 610 N N . PHE A 1 82 ? -7.837 -1.803 -6.331 1.00 93.69 82 PHE A N 1
ATOM 611 C CA . PHE A 1 82 ? -7.989 -2.525 -5.075 1.00 93.69 82 PHE A CA 1
ATOM 612 C C . PHE A 1 82 ? -6.936 -3.626 -5.006 1.00 93.69 82 PHE A C 1
ATOM 614 O O . PHE A 1 82 ? -6.867 -4.485 -5.888 1.00 93.69 82 PHE A O 1
ATOM 621 N N . PHE A 1 83 ? -6.109 -3.584 -3.968 1.00 94.12 83 PHE A N 1
ATOM 622 C CA . PHE A 1 83 ? -5.033 -4.534 -3.746 1.00 94.12 83 PHE A CA 1
ATOM 623 C C . PHE A 1 83 ? -5.226 -5.247 -2.417 1.00 94.12 83 PHE A C 1
ATOM 625 O O . PHE A 1 83 ? -5.017 -4.650 -1.360 1.00 94.12 83 PHE A O 1
ATOM 632 N N . ASP A 1 84 ? -5.545 -6.539 -2.471 1.00 94.75 84 ASP A N 1
ATOM 633 C CA . ASP A 1 84 ? -5.493 -7.394 -1.286 1.00 94.75 84 ASP A CA 1
ATOM 634 C C . ASP A 1 84 ? -4.073 -7.451 -0.712 1.00 94.75 84 ASP A C 1
ATOM 636 O O . ASP A 1 84 ? -3.079 -7.296 -1.434 1.00 94.75 84 ASP A O 1
ATOM 640 N N . TRP A 1 85 ? -3.960 -7.742 0.584 1.00 96.25 85 TRP A N 1
ATOM 641 C CA . TRP A 1 85 ? -2.676 -7.746 1.292 1.00 96.25 85 TRP A CA 1
ATOM 642 C C . TRP A 1 85 ? -1.589 -8.580 0.610 1.00 96.25 85 TRP A C 1
ATOM 644 O O . TRP A 1 85 ? -0.450 -8.133 0.459 1.00 96.25 85 TRP A O 1
ATOM 654 N N . ASP A 1 86 ? -1.922 -9.800 0.187 1.00 94.56 86 ASP A N 1
ATOM 655 C CA . ASP A 1 86 ? -0.951 -10.692 -0.443 1.00 94.56 86 ASP A CA 1
ATOM 656 C C . ASP A 1 86 ? -0.546 -10.226 -1.841 1.00 94.56 86 ASP A C 1
ATOM 658 O O . ASP A 1 86 ? 0.621 -10.381 -2.215 1.00 94.56 86 ASP A O 1
ATOM 662 N N . LEU A 1 87 ? -1.472 -9.602 -2.573 1.00 93.19 87 LEU A N 1
ATOM 663 C CA . LEU A 1 87 ? -1.207 -9.034 -3.886 1.00 93.19 87 LEU A CA 1
ATOM 664 C C . LEU A 1 87 ? -0.265 -7.830 -3.781 1.00 93.19 87 LEU A C 1
ATOM 666 O O . LEU A 1 87 ? 0.764 -7.794 -4.457 1.00 93.19 87 LEU A O 1
ATOM 670 N N . LEU A 1 88 ? -0.574 -6.876 -2.898 1.00 94.88 88 LEU A N 1
ATOM 671 C CA . LEU A 1 88 ? 0.251 -5.685 -2.695 1.00 94.88 88 LEU A CA 1
ATOM 672 C C . LEU A 1 88 ? 1.667 -6.056 -2.241 1.00 94.88 88 LEU A C 1
ATOM 674 O O . LEU A 1 88 ? 2.661 -5.589 -2.797 1.00 94.88 88 LEU A O 1
ATOM 678 N N . ARG A 1 89 ? 1.761 -6.972 -1.274 1.00 96.00 89 ARG A N 1
ATOM 679 C CA . ARG A 1 89 ? 3.034 -7.496 -0.778 1.00 96.00 89 ARG A CA 1
ATOM 680 C C . ARG A 1 89 ? 3.835 -8.197 -1.878 1.00 96.00 89 ARG A C 1
ATOM 682 O O . ARG A 1 89 ? 5.048 -8.008 -1.970 1.00 96.00 89 ARG A O 1
ATOM 689 N N . GLY A 1 90 ? 3.177 -9.023 -2.693 1.00 94.31 90 GLY A N 1
ATOM 690 C CA . GLY A 1 90 ? 3.797 -9.701 -3.832 1.00 94.31 90 GLY A CA 1
ATOM 691 C C . GLY A 1 90 ? 4.351 -8.708 -4.853 1.00 94.31 90 GLY A C 1
ATOM 692 O O . GLY A 1 90 ? 5.502 -8.840 -5.270 1.00 94.31 90 GLY A O 1
ATOM 693 N N . ASN A 1 91 ? 3.575 -7.670 -5.172 1.00 92.69 91 ASN A N 1
ATOM 694 C CA . ASN A 1 91 ? 3.982 -6.599 -6.078 1.00 92.69 91 ASN A CA 1
ATOM 695 C C . ASN A 1 91 ? 5.220 -5.859 -5.573 1.00 92.69 91 ASN A C 1
ATOM 697 O O . ASN A 1 91 ? 6.180 -5.734 -6.326 1.00 92.69 91 ASN A O 1
ATOM 701 N N . LEU A 1 92 ? 5.241 -5.433 -4.307 1.00 95.38 92 LEU A N 1
ATOM 702 C CA . LEU A 1 92 ? 6.389 -4.727 -3.730 1.00 95.38 92 LEU A CA 1
ATOM 703 C C . LEU A 1 92 ? 7.648 -5.601 -3.715 1.00 95.38 92 LEU A C 1
ATOM 705 O O . LEU A 1 92 ? 8.717 -5.153 -4.124 1.00 95.38 92 LEU A O 1
ATOM 709 N N . ARG A 1 93 ? 7.531 -6.877 -3.325 1.00 95.25 93 ARG A N 1
ATOM 710 C CA . ARG A 1 93 ? 8.668 -7.814 -3.353 1.00 95.25 93 ARG A CA 1
ATOM 711 C C . ARG A 1 93 ? 9.214 -8.005 -4.762 1.00 95.25 93 ARG A C 1
ATOM 713 O O . ARG A 1 93 ? 10.424 -7.919 -4.958 1.00 95.25 93 ARG A O 1
ATOM 720 N N . GLN A 1 94 ? 8.335 -8.216 -5.739 1.00 92.31 94 GLN A N 1
ATOM 721 C CA . GLN A 1 94 ? 8.764 -8.380 -7.122 1.00 92.31 94 GLN A CA 1
ATOM 722 C C . GLN A 1 94 ? 9.373 -7.093 -7.682 1.00 92.31 94 GLN A C 1
ATOM 724 O O . GLN A 1 94 ? 10.379 -7.156 -8.381 1.00 92.31 94 GLN A O 1
ATOM 729 N N . MET A 1 95 ? 8.831 -5.930 -7.323 1.00 92.38 95 MET A N 1
ATOM 730 C CA . MET A 1 95 ? 9.373 -4.639 -7.734 1.00 92.38 95 MET A CA 1
ATOM 731 C C . MET A 1 95 ? 10.785 -4.425 -7.176 1.00 92.38 95 MET A C 1
ATOM 733 O O . MET A 1 95 ? 11.689 -4.054 -7.920 1.00 92.38 95 MET A O 1
ATOM 737 N N . ILE A 1 96 ? 11.011 -4.763 -5.903 1.00 93.75 96 ILE A N 1
ATOM 738 C CA . ILE A 1 96 ? 12.337 -4.726 -5.272 1.00 93.75 96 ILE A CA 1
ATOM 739 C C . ILE A 1 96 ? 13.317 -5.655 -6.003 1.00 93.75 96 ILE A C 1
ATOM 741 O O . ILE A 1 96 ? 14.463 -5.273 -6.248 1.00 93.75 96 ILE A O 1
ATOM 745 N N . GLU A 1 97 ? 12.901 -6.877 -6.337 1.00 91.00 97 GLU A N 1
ATOM 746 C CA . GLU A 1 97 ? 13.770 -7.909 -6.917 1.00 91.00 97 GLU A CA 1
ATOM 747 C C . GLU A 1 97 ? 14.037 -7.729 -8.417 1.00 91.00 97 GLU A C 1
ATOM 749 O O . GLU A 1 97 ? 15.176 -7.897 -8.853 1.00 91.00 97 GLU A O 1
ATOM 754 N N . LEU A 1 98 ? 12.999 -7.406 -9.189 1.00 88.56 98 LEU A N 1
ATOM 755 C CA . LEU A 1 98 ? 12.972 -7.462 -10.654 1.00 88.56 98 LEU A CA 1
ATOM 756 C C . LEU A 1 98 ? 12.697 -6.107 -11.320 1.00 88.56 98 LEU A C 1
ATOM 758 O O . LEU A 1 98 ? 12.661 -6.051 -12.544 1.00 88.56 98 LEU A O 1
ATOM 762 N N . GLY A 1 99 ? 12.468 -5.035 -10.555 1.00 87.69 99 GLY A N 1
ATOM 763 C CA . GLY A 1 99 ? 12.167 -3.706 -11.103 1.00 87.69 99 GLY A CA 1
ATOM 764 C C . GLY A 1 99 ? 10.743 -3.537 -11.637 1.00 87.69 99 GLY A C 1
ATOM 765 O O . GLY A 1 99 ? 10.413 -2.487 -12.173 1.00 87.69 99 GLY A O 1
ATOM 766 N N . ARG A 1 100 ? 9.875 -4.546 -11.491 1.00 85.69 100 ARG A N 1
ATOM 767 C CA . ARG A 1 100 ? 8.484 -4.490 -11.960 1.00 85.69 100 ARG A CA 1
ATOM 768 C C . ARG A 1 100 ? 7.515 -5.185 -11.006 1.00 85.69 100 ARG A C 1
ATOM 770 O O . ARG A 1 100 ? 7.907 -6.164 -10.368 1.00 85.69 100 ARG A O 1
ATOM 777 N N . PRO A 1 101 ? 6.260 -4.716 -10.912 1.00 82.94 101 PRO A N 1
ATOM 778 C CA . PRO A 1 101 ? 5.228 -5.421 -10.168 1.00 82.94 101 PRO A CA 1
ATOM 779 C C . PRO A 1 101 ? 4.856 -6.737 -10.861 1.00 82.94 101 PRO A C 1
ATOM 781 O O . PRO A 1 101 ? 5.078 -6.918 -12.063 1.00 82.94 101 PRO A O 1
ATOM 784 N N . GLN A 1 102 ? 4.239 -7.642 -10.103 1.00 81.12 102 GLN A N 1
ATOM 785 C CA . GLN A 1 102 ? 3.705 -8.875 -10.658 1.00 81.12 102 GLN A CA 1
ATOM 786 C C . GLN A 1 102 ? 2.533 -8.566 -11.588 1.00 81.12 102 GLN A C 1
ATOM 788 O O . GLN A 1 102 ? 1.652 -7.772 -11.257 1.00 81.12 102 GLN A O 1
ATOM 793 N N . VAL A 1 103 ? 2.490 -9.246 -12.736 1.00 82.25 103 VAL A N 1
ATOM 794 C CA . VAL A 1 103 ? 1.275 -9.285 -13.551 1.00 82.25 103 VAL A CA 1
ATOM 795 C C . VAL A 1 103 ? 0.190 -9.982 -12.740 1.00 82.25 103 VAL A C 1
ATOM 797 O O . VAL A 1 103 ? 0.335 -11.138 -12.334 1.00 82.25 103 VAL A O 1
ATOM 800 N N . HIS A 1 104 ? -0.890 -9.258 -12.501 1.00 77.06 104 HIS A N 1
ATOM 801 C CA . HIS A 1 104 ? -2.063 -9.737 -11.801 1.00 77.06 104 HIS A CA 1
ATOM 802 C C . HIS A 1 104 ? -3.298 -9.278 -12.556 1.00 77.06 104 HIS A C 1
ATOM 804 O O . HIS A 1 104 ? -3.298 -8.238 -13.216 1.00 77.06 104 HIS A O 1
ATOM 810 N N . GLU A 1 105 ? -4.346 -10.081 -12.475 1.00 75.81 105 GLU A N 1
ATOM 811 C CA . GLU A 1 105 ? -5.661 -9.636 -12.900 1.00 75.81 105 GLU A CA 1
ATOM 812 C C . GLU A 1 105 ? -6.263 -8.712 -11.827 1.00 75.81 105 GLU A C 1
ATOM 814 O O . GLU A 1 105 ? -5.982 -8.896 -10.638 1.00 75.81 105 GLU A O 1
ATOM 819 N N . PRO A 1 106 ? -7.066 -7.707 -12.216 1.00 75.12 106 PRO A N 1
ATOM 820 C CA . PRO A 1 106 ? -7.800 -6.892 -11.258 1.00 75.12 106 PRO A CA 1
ATOM 821 C C . PRO A 1 106 ? -8.724 -7.748 -10.388 1.00 75.12 106 PRO A C 1
ATOM 823 O O . PRO A 1 106 ? -9.258 -8.761 -10.849 1.00 75.12 106 PRO A O 1
ATOM 826 N N . ALA A 1 107 ? -8.980 -7.303 -9.157 1.00 75.56 107 ALA A N 1
ATOM 827 C CA . ALA A 1 107 ? -10.004 -7.914 -8.318 1.00 75.56 107 ALA A CA 1
ATOM 828 C C . ALA A 1 107 ? -11.363 -7.909 -9.046 1.00 75.56 107 ALA A C 1
ATOM 830 O O . ALA A 1 107 ? -11.798 -6.890 -9.591 1.00 75.56 107 ALA A O 1
ATOM 831 N N . TYR A 1 108 ? -12.044 -9.056 -9.079 1.00 74.50 108 TYR A N 1
ATOM 832 C CA . TYR A 1 108 ? -13.346 -9.178 -9.732 1.00 74.50 108 TYR A CA 1
ATOM 833 C C . TYR A 1 108 ? -14.455 -8.687 -8.794 1.00 74.50 108 TYR A C 1
ATOM 835 O O . TYR A 1 108 ? -14.829 -9.401 -7.870 1.00 74.50 108 TYR A O 1
ATOM 843 N N . PHE A 1 109 ? -14.993 -7.489 -9.062 1.00 79.38 109 PHE A N 1
ATOM 844 C CA . PHE A 1 109 ? -16.014 -6.815 -8.239 1.00 79.38 109 PHE A CA 1
ATOM 845 C C . PHE A 1 109 ? -15.628 -6.698 -6.750 1.00 79.38 109 PHE A C 1
ATOM 847 O O . PHE A 1 109 ? -16.303 -7.292 -5.907 1.00 79.38 109 PHE A O 1
ATOM 854 N N . PRO A 1 110 ? -14.569 -5.938 -6.414 1.00 85.06 110 PRO A N 1
ATOM 855 C CA . PRO A 1 110 ? -14.230 -5.681 -5.017 1.00 85.06 110 PRO A CA 1
ATOM 856 C C . PRO A 1 110 ? -15.364 -4.900 -4.341 1.00 85.06 110 PRO A C 1
ATOM 858 O O . PRO A 1 110 ? -15.925 -3.983 -4.949 1.00 85.06 110 PRO A O 1
ATOM 861 N N . ASP A 1 111 ? -15.702 -5.254 -3.099 1.00 90.69 111 ASP A N 1
ATOM 862 C CA . ASP A 1 111 ? -16.552 -4.417 -2.253 1.00 90.69 111 ASP A CA 1
ATOM 863 C C . ASP A 1 111 ? -15.699 -3.252 -1.724 1.00 90.69 111 ASP A C 1
ATOM 865 O O . ASP A 1 111 ? -14.755 -3.493 -0.970 1.00 90.69 111 ASP A O 1
ATOM 869 N N . PRO A 1 112 ? -15.971 -1.989 -2.105 1.00 90.94 112 PRO A N 1
ATOM 870 C CA . PRO A 1 112 ? -15.150 -0.860 -1.681 1.00 90.94 112 PRO A CA 1
ATOM 871 C C . PRO A 1 112 ? -15.086 -0.675 -0.162 1.00 90.94 112 PRO A C 1
ATOM 873 O O . PRO A 1 112 ? -14.119 -0.092 0.322 1.00 90.94 112 PRO A O 1
ATOM 876 N N . ASP A 1 113 ? -16.079 -1.171 0.584 1.00 93.62 113 ASP A N 1
ATOM 877 C CA . ASP A 1 113 ? -16.121 -1.065 2.046 1.00 93.62 113 ASP A CA 1
ATOM 878 C C . ASP A 1 113 ? -15.124 -2.022 2.740 1.00 93.62 113 ASP A C 1
ATOM 880 O O . ASP A 1 113 ? -14.839 -1.865 3.930 1.00 93.62 113 ASP A O 1
ATOM 884 N N . GLU A 1 114 ? -14.558 -2.992 2.011 1.00 95.44 114 GLU A N 1
ATOM 885 C CA . GLU A 1 114 ? -13.557 -3.946 2.514 1.00 95.44 114 GLU A CA 1
ATOM 886 C C . GLU A 1 114 ? -12.106 -3.445 2.363 1.00 95.44 114 GLU A C 1
ATOM 888 O O . GLU A 1 114 ? -11.170 -4.087 2.848 1.00 95.44 114 GLU A O 1
ATOM 893 N N . TYR A 1 115 ? -11.899 -2.286 1.730 1.00 97.19 115 TYR A N 1
ATOM 894 C CA . TYR A 1 115 ? -10.582 -1.702 1.466 1.00 97.19 115 TYR A CA 1
ATOM 895 C C . TYR A 1 115 ? -10.486 -0.288 2.027 1.00 97.19 115 TYR A C 1
ATOM 897 O O . TYR A 1 115 ? -11.468 0.443 2.138 1.00 97.19 115 TYR A O 1
ATOM 905 N N . VAL A 1 116 ? -9.268 0.130 2.361 1.00 98.19 116 VAL A N 1
ATOM 906 C CA . VAL A 1 116 ? -9.013 1.471 2.905 1.00 98.19 116 VAL A CA 1
ATOM 907 C C . VAL A 1 116 ? -7.895 2.170 2.149 1.00 98.19 116 VAL A C 1
ATOM 909 O O . VAL A 1 116 ? -7.059 1.5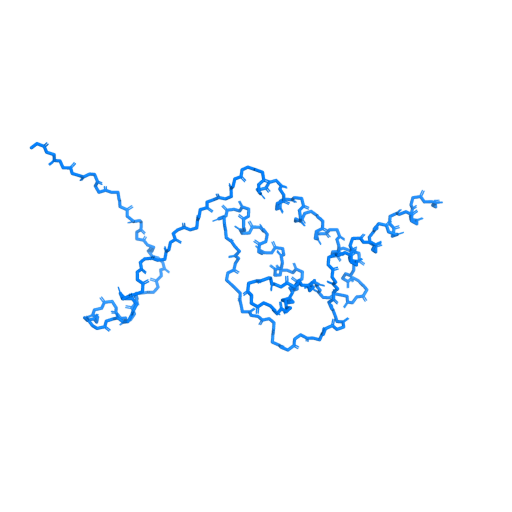25 1.520 1.00 98.19 116 VAL A O 1
ATOM 912 N N . SER A 1 117 ? -7.859 3.501 2.195 1.00 97.94 117 SER A N 1
ATOM 913 C CA . SER A 1 117 ? -6.737 4.236 1.610 1.00 97.94 117 SER A CA 1
ATOM 914 C C . SER A 1 117 ? -5.465 4.050 2.439 1.00 97.94 117 SER A C 1
ATOM 916 O O . SER A 1 117 ? -5.510 3.721 3.631 1.00 97.94 117 SER A O 1
ATOM 918 N N . TRP A 1 118 ? -4.320 4.328 1.819 1.00 97.62 118 TRP A N 1
ATOM 919 C CA . TRP A 1 118 ? -3.029 4.332 2.503 1.00 97.62 118 TRP A CA 1
ATOM 920 C C . TRP A 1 118 ? -3.018 5.273 3.716 1.00 97.62 118 TRP A C 1
ATOM 922 O O . TRP A 1 118 ? -2.587 4.903 4.808 1.00 97.62 118 TRP A O 1
ATOM 932 N N . GLU A 1 119 ? -3.538 6.490 3.551 1.00 97.94 119 GLU A N 1
ATOM 933 C CA . GLU A 1 119 ? -3.582 7.508 4.603 1.00 97.94 119 GLU A CA 1
ATOM 934 C C . GLU A 1 119 ? -4.437 7.059 5.785 1.00 97.94 119 GLU A C 1
ATOM 936 O O . GLU A 1 119 ? -4.072 7.309 6.937 1.00 97.94 119 GLU A O 1
ATOM 941 N N . TYR A 1 120 ? -5.557 6.382 5.512 1.00 97.94 120 TYR A N 1
ATOM 942 C CA . TYR A 1 120 ? -6.387 5.810 6.562 1.00 97.94 120 TYR A CA 1
ATOM 943 C C . TYR A 1 120 ? -5.625 4.727 7.327 1.00 97.94 120 TYR A C 1
ATOM 945 O O . TYR A 1 120 ? -5.586 4.769 8.557 1.00 97.94 120 TYR A O 1
ATOM 953 N N . ALA A 1 121 ? -4.992 3.789 6.614 1.00 98.19 121 ALA A N 1
ATOM 954 C CA . ALA A 1 121 ? -4.256 2.692 7.233 1.00 98.19 121 ALA A CA 1
ATOM 955 C C . ALA A 1 121 ? -3.133 3.201 8.146 1.00 98.19 121 ALA A C 1
ATOM 957 O O . ALA A 1 121 ? -3.050 2.800 9.309 1.00 98.19 121 ALA A O 1
ATOM 958 N N . ARG A 1 122 ? -2.335 4.157 7.653 1.00 97.94 122 ARG A N 1
ATOM 959 C CA . ARG A 1 122 ? -1.272 4.805 8.429 1.00 97.94 122 ARG A CA 1
ATOM 960 C C . ARG A 1 122 ? -1.821 5.500 9.673 1.00 97.94 122 ARG A C 1
ATOM 962 O O . ARG A 1 122 ? -1.355 5.229 10.774 1.00 97.94 122 ARG A O 1
ATOM 969 N N . GLY A 1 123 ? -2.847 6.339 9.520 1.00 98.25 123 GLY A N 1
ATOM 970 C CA . GLY A 1 123 ? -3.440 7.061 10.648 1.00 98.25 123 GLY A CA 1
ATOM 971 C C . GLY A 1 123 ? -4.068 6.140 11.700 1.00 98.25 123 GLY A C 1
ATOM 972 O O . GLY A 1 123 ? -3.989 6.426 12.895 1.00 98.25 123 GLY A O 1
ATOM 973 N N . TYR A 1 124 ? -4.665 5.023 11.276 1.00 97.75 124 TYR A N 1
ATOM 974 C CA . TYR A 1 124 ? -5.205 4.016 12.186 1.00 97.75 124 TYR A CA 1
ATOM 975 C C . TYR A 1 124 ? -4.092 3.355 13.003 1.00 97.75 124 TYR A C 1
ATOM 977 O O . TYR A 1 124 ? -4.185 3.298 14.229 1.00 97.75 124 TYR A O 1
ATOM 985 N N . VAL A 1 125 ? -3.027 2.890 12.340 1.00 97.31 125 VAL A N 1
ATOM 986 C CA . VAL A 1 125 ? -1.875 2.267 13.006 1.00 97.31 125 VAL A CA 1
ATOM 987 C C . VAL A 1 125 ? -1.205 3.233 13.978 1.00 97.31 125 VAL A C 1
ATOM 989 O O . VAL A 1 125 ? -0.963 2.853 15.122 1.00 97.31 125 VAL A O 1
ATOM 992 N N . ASP A 1 126 ? -0.984 4.486 13.577 1.00 96.69 126 ASP A N 1
ATOM 993 C CA . ASP A 1 126 ? -0.425 5.518 14.456 1.00 96.69 126 ASP A CA 1
ATOM 994 C C . ASP A 1 126 ? -1.283 5.709 15.720 1.00 96.69 126 ASP A C 1
ATOM 996 O O . ASP A 1 126 ? -0.758 5.803 16.831 1.00 96.69 126 ASP A O 1
ATOM 1000 N N . GLY A 1 127 ? -2.613 5.719 15.572 1.00 96.81 127 GLY A N 1
ATOM 1001 C CA . GLY A 1 127 ? -3.547 5.830 16.694 1.00 96.81 127 GLY A CA 1
ATOM 1002 C C . GLY A 1 127 ? -3.540 4.613 17.626 1.00 96.81 127 GLY A C 1
ATOM 1003 O O . GLY A 1 127 ? -3.632 4.775 18.846 1.00 96.81 127 GLY A O 1
ATOM 1004 N N . VAL A 1 128 ? -3.403 3.403 17.074 1.00 95.19 128 VAL A N 1
ATOM 1005 C CA . VAL A 1 128 ? -3.249 2.170 17.863 1.00 95.19 128 VAL A CA 1
ATOM 1006 C C . VAL A 1 128 ? -1.950 2.222 18.665 1.00 95.19 128 VAL A C 1
ATOM 1008 O O . VAL A 1 128 ? -1.988 2.029 19.877 1.00 95.19 128 VAL A O 1
ATOM 1011 N N . ILE A 1 129 ? -0.825 2.558 18.029 1.00 92.81 129 ILE A N 1
ATOM 1012 C CA . ILE A 1 129 ? 0.482 2.644 18.695 1.00 92.81 129 ILE A CA 1
ATOM 1013 C C . ILE A 1 129 ? 0.467 3.703 19.807 1.00 92.81 129 ILE A C 1
ATOM 1015 O O . ILE A 1 129 ? 0.873 3.405 20.927 1.00 92.81 129 ILE A O 1
ATOM 1019 N N . ASP A 1 130 ? -0.044 4.914 19.552 1.00 94.25 130 ASP A N 1
ATOM 1020 C CA . ASP A 1 130 ? -0.130 5.964 20.584 1.00 94.25 130 ASP A CA 1
ATOM 1021 C C . ASP A 1 130 ? -1.010 5.540 21.770 1.00 94.25 130 ASP A C 1
ATOM 1023 O O . ASP A 1 130 ? -0.726 5.907 22.910 1.00 94.25 130 ASP A O 1
ATOM 1027 N N . THR A 1 131 ? -2.057 4.745 21.528 1.00 92.56 131 THR A N 1
ATOM 1028 C CA . THR A 1 131 ? -2.907 4.220 22.603 1.00 92.56 131 THR A CA 1
ATOM 1029 C C . THR A 1 131 ? -2.156 3.189 23.445 1.00 92.56 131 THR A C 1
ATOM 1031 O O . THR A 1 131 ? -2.158 3.307 24.669 1.00 92.56 131 THR A O 1
ATOM 1034 N N . GLU A 1 132 ? -1.477 2.224 22.821 1.00 87.81 132 GLU A N 1
ATOM 1035 C CA . GLU A 1 132 ? -0.723 1.181 23.532 1.00 87.81 132 GLU A CA 1
ATOM 1036 C C . GLU A 1 132 ? 0.456 1.760 24.338 1.00 87.81 132 GLU A C 1
ATOM 1038 O O . GLU A 1 132 ? 0.681 1.349 25.472 1.00 87.81 132 GLU A O 1
ATOM 1043 N N . GLU A 1 133 ? 1.157 2.774 23.819 1.00 85.94 133 GLU A N 1
ATOM 1044 C CA . GLU A 1 133 ? 2.291 3.426 24.504 1.00 85.94 133 GLU A CA 1
ATOM 1045 C C . GLU A 1 133 ? 1.868 4.317 25.693 1.00 85.94 133 GLU A C 1
ATOM 1047 O O . GLU A 1 133 ? 2.700 4.733 26.506 1.00 85.94 133 GLU A O 1
ATOM 1052 N N . ARG A 1 134 ? 0.576 4.652 25.806 1.00 74.44 134 ARG A N 1
ATOM 1053 C CA . ARG A 1 134 ? 0.018 5.421 26.935 1.00 74.44 134 ARG A CA 1
ATOM 1054 C C . ARG A 1 134 ? -0.429 4.548 28.109 1.00 74.44 134 ARG A C 1
ATOM 1056 O O . ARG A 1 134 ? -0.782 5.112 29.153 1.00 74.44 134 ARG A O 1
ATOM 1063 N N . HIS A 1 135 ? -0.449 3.229 27.941 1.00 52.50 135 HIS A N 1
ATOM 1064 C CA . HIS A 1 135 ? -0.871 2.250 28.943 1.00 52.50 135 HIS A CA 1
ATOM 1065 C C . HIS A 1 135 ? 0.317 1.574 29.642 1.00 52.50 135 HIS A C 1
ATOM 1067 O O . HIS A 1 135 ? 0.115 1.162 30.811 1.00 52.50 135 HIS A O 1
#

Organism: NCBI:txid2047744

Sequence (135 aa):
MTPLRSYGGKVLEDVPRDPFADDPDDPSSAMGELDDAEPLTAAERDEAITDLADVEVFRSVLEPQGVLGLVLDCPECGEQHFFDWDLLRGNLRQMIELGRPQVHEPAYFPDPDEYVSWEYARGYVDGVIDTEERH

InterPro domains:
  IPR035165 Protein of unknown function DUF5319 [PF17252] (13-129)

Secondary structure (DSSP, 8-state):
-----PPPPPP-TTSPPPTTTT-TT-TGGGS-PPPPPPPPPHHHHHHHHHHHHHHHHHHHHHGGGT--EEEEE-TTTSSEEEEEHHHHHHHHHHHHHHSSPPP-PPPSS--GGGEEEHHHHHHHHHHHHHHHHT-

Foldseek 3Di:
DDDDDDDDDDDPVPDPPDPCPPPPVPPVVVVDDDPQADADDPVVLVVLVVVLVLLVLLCVPCVVVQAQEAWDQDPVVRDIAGAGSVQSNQQSVCCNVRVGGDDDDGDDPDDPVNHYHPVVSVVVSVVVVVVVVVD

Mean predicted aligned error: 11.04 Å